Protein AF-A0A1B4G208-F1 (afdb_monomer)

Organism: NCBI:txid1385591

Secondary structure (DSSP, 8-state):
-HHHHHHHHHHHHHHHHHHHHHHHHHHHHHHHHHHHHHHHHHHHHHHHHHHHSS--SSSHHHH-B-SSSS-B-SSSSPPPPTTTSSS-PEEEEETTEEEEEE----PBPS--S---GGGGGGGG-SBGGG--EE---GGGS--------------

Sequence (155 aa):
MLALLIALMLMSVALAGALDVWSLQRRREQERQLLFAGDQYRLAILRYYRVGRVYPASVDDLLNDTRFPAPMHHLRRIYPDPITGKTDWLSLRLGDRIYGVYSNSDAPTIKRSGFPRRYQEFENEQTYQGWKFLYLAAGLRAAPSVASGAGIRPR

Foldseek 3Di:
DVVVVVVVVVVVVVVVVVVVVVVVVLQVVLVVVQVVLQQLQQQLQVVLCVVVVFAALDVVCQQWPPPDPDTDHSHVDQDANSVVSGSDWDFDDDVSGGFWTFDPWQDFDPDQDDDPPVQRQCNPDGGRRSRISGDDDPVRPPDPPPPDDPPDDDD

Radius of gyration: 22.88 Å; Cα contacts (8 Å, |Δi|>4): 187; chains: 1; bounding box: 47×68×71 Å

Structure (mmCIF, N/CA/C/O backbone):
data_AF-A0A1B4G208-F1
#
_entry.id   AF-A0A1B4G208-F1
#
loop_
_atom_site.group_PDB
_atom_site.id
_atom_site.type_symbol
_atom_site.label_atom_id
_atom_site.label_alt_id
_atom_site.label_comp_id
_atom_site.label_asym_id
_atom_site.label_entity_id
_atom_site.label_seq_id
_atom_site.pdbx_PDB_ins_code
_atom_site.Cartn_x
_atom_site.Cartn_y
_atom_site.Cartn_z
_atom_site.occupancy
_atom_site.B_iso_or_equiv
_atom_site.auth_seq_id
_atom_site.auth_comp_id
_atom_site.auth_asym_id
_atom_site.auth_atom_id
_atom_site.pdbx_PDB_model_num
ATOM 1 N N . MET A 1 1 ? -28.312 16.358 45.278 1.00 82.06 1 MET A N 1
ATOM 2 C CA . MET A 1 1 ? -26.859 16.104 45.140 1.00 82.06 1 MET A CA 1
ATOM 3 C C . MET A 1 1 ? -26.565 14.729 44.536 1.00 82.06 1 MET A C 1
ATOM 5 O O . MET A 1 1 ? -25.915 14.696 43.504 1.00 82.06 1 MET A O 1
ATOM 9 N N . LEU A 1 2 ? -27.107 13.619 45.063 1.00 90.94 2 LEU A N 1
ATOM 10 C CA . LEU A 1 2 ? -26.901 12.267 44.499 1.00 90.94 2 LEU A CA 1
ATOM 11 C C . LEU A 1 2 ? -27.281 12.139 43.007 1.00 90.94 2 LEU A C 1
ATOM 13 O O . LEU A 1 2 ? -26.490 11.649 42.211 1.00 90.94 2 LEU A O 1
ATOM 17 N N . ALA A 1 3 ? -28.456 12.642 42.611 1.00 92.31 3 ALA A N 1
ATOM 18 C CA . ALA A 1 3 ? -28.907 12.599 41.215 1.00 92.31 3 ALA A CA 1
ATOM 19 C C . ALA A 1 3 ? -27.969 13.352 40.251 1.00 92.31 3 ALA A C 1
ATOM 21 O O . ALA A 1 3 ? -27.764 12.909 39.126 1.00 92.31 3 ALA A O 1
ATOM 22 N N . LEU A 1 4 ? -27.357 14.454 40.706 1.00 94.00 4 LEU A N 1
ATOM 23 C CA . LEU A 1 4 ? -26.381 15.213 39.920 1.00 94.00 4 LEU A CA 1
ATOM 24 C C . LEU A 1 4 ? -25.089 14.409 39.723 1.00 94.00 4 LEU A C 1
ATOM 26 O O . LEU A 1 4 ? -24.572 14.359 38.614 1.00 94.00 4 LEU A O 1
ATOM 30 N N . LEU A 1 5 ? -24.598 13.747 40.777 1.00 94.44 5 LEU A N 1
ATOM 31 C CA . LEU A 1 5 ? -23.415 12.887 40.688 1.00 94.44 5 LEU A CA 1
ATOM 32 C C . LEU A 1 5 ? -23.651 11.706 39.741 1.00 94.44 5 LEU A C 1
ATOM 34 O O . LEU A 1 5 ? -22.799 11.422 38.908 1.00 94.44 5 LEU A O 1
ATOM 38 N N . ILE A 1 6 ? -24.824 11.069 39.812 1.00 93.75 6 ILE A N 1
ATOM 39 C CA . ILE A 1 6 ? -25.201 9.976 38.904 1.00 93.75 6 ILE A CA 1
ATOM 40 C C . ILE A 1 6 ? -25.297 10.481 37.457 1.00 93.75 6 ILE A C 1
ATOM 42 O O . ILE A 1 6 ? -24.745 9.853 36.559 1.00 93.75 6 ILE A O 1
ATOM 46 N N . ALA A 1 7 ? -25.931 11.634 37.220 1.00 93.62 7 ALA A N 1
ATOM 47 C CA . ALA A 1 7 ? -26.026 12.223 35.884 1.00 93.62 7 ALA A CA 1
ATOM 48 C C . ALA A 1 7 ? -24.643 12.563 35.299 1.00 93.62 7 ALA A C 1
ATOM 50 O O . ALA A 1 7 ? -24.372 12.253 34.141 1.00 93.62 7 ALA A O 1
ATOM 51 N N . LEU A 1 8 ? -23.745 13.136 36.107 1.00 93.00 8 LEU A N 1
ATOM 52 C CA . LEU A 1 8 ? -22.364 13.417 35.704 1.00 93.00 8 LEU A CA 1
ATOM 53 C C . LEU A 1 8 ? -21.584 12.132 35.397 1.00 93.00 8 LEU A C 1
ATOM 55 O O . LEU A 1 8 ? -20.839 12.097 34.421 1.00 93.00 8 LEU A O 1
ATOM 59 N N . MET A 1 9 ? -21.783 11.075 36.188 1.00 90.75 9 MET A N 1
ATOM 60 C CA . MET A 1 9 ? -21.140 9.777 35.976 1.00 90.75 9 MET A CA 1
ATOM 61 C C . MET A 1 9 ? -21.636 9.088 34.694 1.00 90.75 9 MET A C 1
ATOM 63 O O . MET A 1 9 ? -20.848 8.523 33.944 1.00 90.75 9 MET A O 1
ATOM 67 N N . LEU A 1 10 ? -22.934 9.173 34.393 1.00 89.00 10 LEU A N 1
ATOM 68 C CA . LEU A 1 10 ? -23.492 8.649 33.142 1.00 89.00 10 LEU A CA 1
ATOM 69 C C . LEU A 1 10 ? -22.999 9.445 31.927 1.00 89.00 10 LEU A C 1
ATOM 71 O O . LEU A 1 10 ? -22.687 8.862 30.888 1.00 89.00 10 LEU A O 1
ATOM 75 N N . MET A 1 11 ? -22.880 10.768 32.062 1.00 85.56 11 MET A N 1
ATOM 76 C CA . MET A 1 11 ? -22.404 11.641 30.992 1.00 85.56 11 MET A CA 1
ATOM 77 C C . MET A 1 11 ? -20.919 11.419 30.680 1.00 85.56 11 MET A C 1
ATOM 79 O O . MET A 1 11 ? -20.540 11.413 29.510 1.00 85.56 11 MET A O 1
ATOM 83 N N . SER A 1 12 ? -20.081 11.169 31.691 1.00 81.12 12 SER A N 1
ATOM 84 C CA . SER A 1 12 ? -18.664 10.850 31.481 1.00 81.12 12 SER A CA 1
ATOM 85 C C . SER A 1 12 ? -18.457 9.481 30.821 1.00 81.12 12 SER A C 1
ATOM 87 O O . SER A 1 12 ? -17.639 9.372 29.907 1.00 81.12 12 SER A O 1
ATOM 89 N N . VAL A 1 13 ? -19.239 8.460 31.195 1.00 81.75 13 VAL A N 1
ATOM 90 C CA . VAL A 1 13 ? -19.211 7.135 30.543 1.00 81.75 13 VAL A CA 1
ATOM 91 C C . VAL A 1 13 ? -19.665 7.220 29.081 1.00 81.75 13 VAL A C 1
ATOM 93 O O . VAL A 1 13 ? -19.020 6.648 28.201 1.00 81.75 13 VAL A O 1
ATOM 96 N N . ALA A 1 14 ? -20.732 7.974 28.796 1.00 76.12 14 ALA A N 1
ATOM 97 C CA . ALA A 1 14 ? -21.210 8.179 27.429 1.00 76.12 14 ALA A CA 1
ATOM 98 C C . ALA A 1 14 ? -20.163 8.880 26.540 1.00 76.12 14 ALA A C 1
ATOM 100 O O . ALA A 1 14 ? -19.986 8.506 25.379 1.00 76.12 14 ALA A O 1
ATOM 101 N N . LEU A 1 15 ? -19.435 9.862 27.086 1.00 74.31 15 LEU A N 1
ATOM 102 C CA . LEU A 1 15 ? -18.391 10.586 26.358 1.00 74.31 15 LEU A CA 1
ATOM 103 C C . LEU A 1 15 ? -17.159 9.709 26.077 1.00 74.31 15 LEU A C 1
ATOM 105 O O . LEU A 1 15 ? -16.584 9.797 24.993 1.00 74.31 15 LEU A O 1
ATOM 109 N N . ALA A 1 16 ? -16.782 8.832 27.015 1.00 69.38 16 ALA A N 1
ATOM 110 C CA . ALA A 1 16 ? -15.669 7.897 26.838 1.00 69.38 16 ALA A CA 1
ATOM 111 C C . ALA A 1 16 ? -15.925 6.901 25.690 1.00 69.38 16 ALA A C 1
ATOM 113 O O . ALA A 1 16 ? -15.057 6.710 24.841 1.00 69.38 16 ALA A O 1
ATOM 114 N N . GLY A 1 17 ? -17.141 6.347 25.590 1.00 63.22 17 GLY A N 1
ATOM 115 C CA . GLY A 1 17 ? -17.501 5.418 24.510 1.00 63.22 17 GLY A CA 1
ATOM 116 C C . GLY A 1 17 ? -17.475 6.041 23.105 1.00 63.22 17 GLY A C 1
ATOM 117 O O . GLY A 1 17 ? -17.209 5.349 22.122 1.00 63.22 17 GLY A O 1
ATOM 118 N N . ALA A 1 18 ? -17.697 7.355 22.986 1.00 65.19 18 ALA A N 1
ATOM 119 C CA . ALA A 1 18 ? -17.647 8.054 21.700 1.00 65.19 18 ALA A CA 1
ATOM 120 C C . ALA A 1 18 ? -16.219 8.151 21.120 1.00 65.19 18 ALA A C 1
ATOM 122 O O . ALA A 1 18 ? -16.047 8.137 19.897 1.00 65.19 18 ALA A O 1
ATOM 123 N N . LEU A 1 19 ? -15.190 8.208 21.976 1.00 68.81 19 LEU A N 1
ATOM 124 C CA . LEU A 1 19 ? -13.786 8.318 21.558 1.00 68.81 19 LEU A CA 1
ATOM 125 C C . LEU A 1 19 ? -13.273 7.030 20.895 1.00 68.81 19 LEU A C 1
ATOM 127 O O . LEU A 1 19 ? -12.545 7.084 19.896 1.00 68.81 19 LEU A O 1
ATOM 131 N N . ASP A 1 20 ? -13.699 5.871 21.398 1.00 72.69 20 ASP A N 1
ATOM 132 C CA . ASP A 1 20 ? -13.256 4.568 20.898 1.00 72.69 20 ASP A CA 1
ATOM 133 C C . ASP A 1 20 ? -13.741 4.303 19.469 1.00 72.69 20 ASP A C 1
ATOM 135 O O . ASP A 1 20 ? -12.966 3.844 18.620 1.00 72.69 20 ASP A O 1
ATOM 139 N N . VAL A 1 21 ? -14.987 4.678 19.155 1.00 78.94 21 VAL A N 1
ATOM 140 C CA . VAL A 1 21 ? -15.573 4.517 17.813 1.00 78.94 21 VAL A CA 1
ATOM 141 C C . VAL A 1 21 ? -14.756 5.274 16.766 1.00 78.94 21 VAL A C 1
ATOM 143 O O . VAL A 1 21 ? -14.474 4.743 15.689 1.00 78.94 21 VAL A O 1
ATOM 146 N N . TRP A 1 22 ? -14.317 6.493 17.076 1.00 82.62 22 TRP A N 1
ATOM 147 C CA . TRP A 1 22 ? -13.511 7.299 16.157 1.00 82.62 22 TRP A CA 1
ATOM 148 C C . TRP A 1 22 ? -12.126 6.702 15.909 1.00 82.62 22 TRP A C 1
ATOM 150 O O . TRP A 1 22 ? -11.618 6.760 14.786 1.00 82.62 22 TRP A O 1
ATOM 160 N N . SER A 1 23 ? -11.507 6.107 16.931 1.00 86.50 23 SER A N 1
ATOM 161 C CA . SER A 1 23 ? -10.210 5.442 16.780 1.00 86.50 23 SER A CA 1
ATOM 162 C C . SER A 1 23 ? -10.292 4.250 15.818 1.00 86.50 23 SER A C 1
ATOM 164 O O . SER A 1 23 ? -9.457 4.122 14.918 1.00 86.50 23 SER A O 1
ATOM 166 N N . LEU A 1 24 ? -11.347 3.438 15.934 1.00 89.31 24 LEU A N 1
ATOM 167 C CA . LEU A 1 24 ? -11.569 2.277 15.078 1.00 89.31 24 LEU A CA 1
ATOM 168 C C . LEU A 1 24 ? -11.858 2.690 13.633 1.00 89.31 24 LEU A C 1
ATOM 170 O O . LEU A 1 24 ? -11.304 2.103 12.704 1.00 89.31 24 LEU A O 1
ATOM 174 N N . GLN A 1 25 ? -12.693 3.714 13.437 1.00 92.06 25 GLN A N 1
ATOM 175 C CA . GLN A 1 25 ? -12.996 4.229 12.099 1.00 92.06 25 GLN A CA 1
ATOM 176 C C . GLN A 1 25 ? -11.744 4.768 11.403 1.00 92.06 25 GLN A C 1
ATOM 178 O O . GLN A 1 25 ? -11.515 4.449 10.237 1.00 92.06 25 GLN A O 1
ATOM 183 N N . ARG A 1 26 ? -10.880 5.501 12.120 1.00 92.69 26 ARG A N 1
ATOM 184 C CA . ARG A 1 26 ? -9.595 5.955 11.565 1.00 92.69 26 ARG A CA 1
ATOM 185 C C . ARG A 1 26 ? -8.713 4.791 11.131 1.00 92.69 26 ARG A C 1
ATOM 187 O O . ARG A 1 26 ? -8.207 4.817 10.015 1.00 92.69 26 ARG A O 1
ATOM 194 N N . ARG A 1 27 ? -8.578 3.749 11.956 1.00 93.25 27 ARG A N 1
ATOM 195 C CA . ARG A 1 27 ? -7.771 2.576 11.588 1.00 93.25 27 ARG A CA 1
ATOM 196 C C . ARG A 1 27 ? -8.335 1.825 10.379 1.00 93.25 27 ARG A C 1
ATOM 198 O O . ARG A 1 27 ? -7.567 1.425 9.512 1.00 93.25 27 ARG A O 1
ATOM 205 N N . ARG A 1 28 ? -9.661 1.680 10.274 1.00 94.75 28 ARG A N 1
ATOM 206 C CA . ARG A 1 28 ? -10.311 1.084 9.089 1.00 94.75 28 ARG A CA 1
ATOM 207 C C . ARG A 1 28 ? -10.041 1.888 7.819 1.00 94.75 28 ARG A C 1
ATOM 209 O O . ARG A 1 28 ? -9.799 1.312 6.761 1.00 94.75 28 ARG A O 1
ATOM 216 N N . GLU A 1 29 ? -10.069 3.213 7.920 1.00 96.12 29 GLU A N 1
ATOM 217 C CA . GLU A 1 29 ? -9.738 4.085 6.796 1.00 96.12 29 GLU A CA 1
ATOM 218 C C . GLU A 1 29 ? -8.255 3.970 6.412 1.00 96.12 29 GLU A C 1
ATOM 220 O O . GLU A 1 29 ? -7.948 3.854 5.226 1.00 96.12 29 GLU A O 1
ATOM 225 N N . GLN A 1 30 ? -7.340 3.902 7.385 1.00 96.38 30 GLN A N 1
ATOM 226 C CA . GLN A 1 30 ? -5.921 3.637 7.118 1.00 96.38 30 GLN A CA 1
ATOM 227 C C . GLN A 1 30 ? -5.714 2.281 6.427 1.00 96.38 30 GLN A C 1
ATOM 229 O O . GLN A 1 30 ? -4.964 2.207 5.461 1.00 96.38 30 GLN A O 1
ATOM 234 N N . GLU A 1 31 ? -6.421 1.225 6.839 1.00 96.19 31 GLU A N 1
ATOM 235 C CA . GLU A 1 31 ? -6.406 -0.082 6.163 1.00 96.19 31 GLU A CA 1
ATOM 236 C C . GLU A 1 31 ? -6.869 0.002 4.707 1.00 96.19 31 GLU A C 1
ATOM 238 O O . GLU A 1 31 ? -6.252 -0.569 3.804 1.00 96.19 31 GLU A O 1
ATOM 243 N N . ARG A 1 32 ? -7.959 0.733 4.456 1.00 96.81 32 ARG A N 1
ATOM 244 C CA . ARG A 1 32 ? -8.478 0.946 3.101 1.00 96.81 32 ARG A CA 1
ATOM 245 C C . ARG A 1 32 ? -7.453 1.679 2.237 1.00 96.81 32 ARG A C 1
ATOM 247 O O . ARG A 1 32 ? -7.250 1.316 1.077 1.00 96.81 32 ARG A O 1
ATOM 254 N N . GLN A 1 33 ? -6.790 2.684 2.804 1.00 97.38 33 GLN A N 1
ATOM 255 C CA . GLN A 1 33 ? -5.705 3.408 2.149 1.00 97.38 33 GLN A CA 1
ATOM 256 C C . GLN A 1 33 ? -4.475 2.523 1.932 1.00 97.38 33 GLN A C 1
ATOM 258 O O . GLN A 1 33 ? -3.851 2.630 0.879 1.00 97.38 33 GLN A O 1
ATOM 263 N N . LEU A 1 34 ? -4.161 1.615 2.862 1.00 97.31 34 LEU A N 1
ATOM 264 C CA . LEU A 1 34 ? -3.043 0.679 2.751 1.00 97.31 34 LEU A CA 1
ATOM 265 C C . LEU A 1 34 ? -3.268 -0.273 1.576 1.00 97.31 34 LEU A C 1
ATOM 267 O O . LEU A 1 34 ? -2.395 -0.425 0.726 1.00 97.31 34 LEU A O 1
ATOM 271 N N . LEU A 1 35 ? -4.471 -0.848 1.480 1.00 97.12 35 LEU A N 1
ATOM 272 C CA . LEU A 1 35 ? -4.869 -1.702 0.359 1.00 97.12 35 LEU A CA 1
ATOM 273 C C . LEU A 1 35 ? -4.815 -0.957 -0.974 1.00 97.12 35 LEU A C 1
ATOM 275 O O . LEU A 1 35 ? -4.354 -1.510 -1.972 1.00 97.12 35 LEU A O 1
ATOM 279 N N . PHE A 1 36 ? -5.263 0.299 -0.993 1.00 97.31 36 PHE A N 1
ATOM 280 C CA . PHE A 1 36 ? -5.182 1.144 -2.178 1.00 97.31 36 PHE A CA 1
ATOM 281 C C . PHE A 1 36 ? -3.728 1.419 -2.587 1.00 97.31 36 PHE A C 1
ATOM 283 O O . PHE A 1 36 ? -3.370 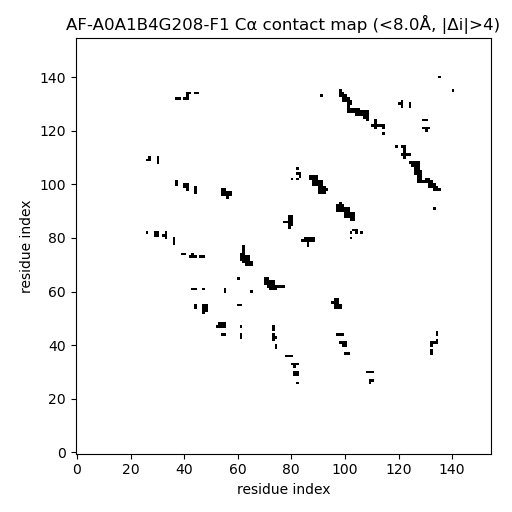1.186 -3.742 1.00 97.31 36 PHE A O 1
ATOM 290 N N . ALA A 1 37 ? -2.890 1.892 -1.661 1.00 97.56 37 ALA A N 1
ATOM 291 C CA . ALA A 1 37 ? -1.491 2.225 -1.914 1.00 97.56 37 ALA A CA 1
ATOM 292 C C . ALA A 1 37 ? -0.696 0.988 -2.354 1.00 97.56 37 ALA A C 1
ATOM 294 O O . ALA A 1 37 ? -0.030 1.018 -3.389 1.00 97.56 37 ALA A O 1
ATOM 295 N N . GLY A 1 38 ? -0.842 -0.125 -1.634 1.00 97.12 38 GLY A N 1
ATOM 296 C CA . GLY A 1 38 ? -0.223 -1.399 -1.982 1.00 97.12 38 GLY A CA 1
ATOM 297 C C . GLY A 1 38 ? -0.642 -1.903 -3.366 1.00 97.12 38 GLY A C 1
ATOM 298 O O . GLY A 1 38 ? 0.202 -2.333 -4.157 1.00 97.12 38 GLY A O 1
ATOM 299 N N . ASP A 1 39 ? -1.924 -1.774 -3.733 1.00 97.44 39 ASP A N 1
ATOM 300 C CA . ASP A 1 39 ? -2.378 -2.119 -5.084 1.00 97.44 39 ASP A CA 1
ATOM 301 C C . ASP A 1 39 ? -1.772 -1.205 -6.161 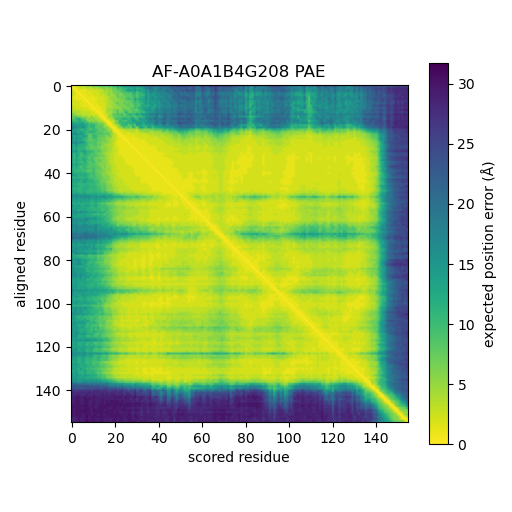1.00 97.44 39 ASP A C 1
ATOM 303 O O . ASP A 1 39 ? -1.430 -1.700 -7.237 1.00 97.44 39 ASP A O 1
ATOM 307 N N . GLN A 1 40 ? -1.558 0.091 -5.884 1.00 97.75 40 GLN A N 1
ATOM 308 C CA . GLN A 1 40 ? -0.861 0.987 -6.817 1.00 97.75 40 GLN A CA 1
ATOM 309 C C . GLN A 1 40 ? 0.577 0.531 -7.074 1.00 97.75 40 GLN A C 1
ATOM 311 O O . GLN A 1 40 ? 0.979 0.454 -8.237 1.00 97.75 40 GLN A O 1
ATOM 316 N N . TYR A 1 41 ? 1.326 0.167 -6.029 1.00 97.44 41 TYR A N 1
ATOM 317 C CA . TYR A 1 41 ? 2.679 -0.377 -6.183 1.00 97.44 41 TYR A CA 1
ATOM 318 C C . TYR A 1 41 ? 2.682 -1.663 -6.999 1.00 97.44 41 TYR A C 1
ATOM 320 O O . TYR A 1 41 ? 3.416 -1.790 -7.979 1.00 97.44 41 TYR A O 1
ATOM 328 N N . ARG A 1 42 ? 1.799 -2.602 -6.663 1.00 96.88 42 ARG A N 1
ATOM 329 C CA . ARG A 1 42 ? 1.665 -3.859 -7.397 1.00 96.88 42 ARG A CA 1
ATOM 330 C C . ARG A 1 42 ? 1.318 -3.640 -8.872 1.00 96.88 42 ARG A C 1
ATOM 332 O O . ARG A 1 42 ? 1.875 -4.302 -9.748 1.00 96.88 42 ARG A O 1
ATOM 339 N N . LEU A 1 43 ? 0.374 -2.745 -9.168 1.00 96.94 43 LEU A N 1
ATOM 340 C CA . LEU A 1 43 ? 0.003 -2.396 -10.540 1.00 96.94 43 LEU A CA 1
ATOM 341 C C . LEU A 1 43 ? 1.152 -1.710 -11.283 1.00 96.94 43 LEU A C 1
ATOM 343 O O . LEU A 1 43 ? 1.311 -1.948 -12.479 1.00 96.94 43 LEU A O 1
ATOM 347 N N . ALA A 1 44 ? 1.942 -0.880 -10.605 1.00 97.19 44 ALA A N 1
ATOM 348 C CA . ALA A 1 44 ? 3.129 -0.261 -11.183 1.00 97.19 44 ALA A CA 1
ATOM 349 C C . ALA A 1 44 ? 4.187 -1.314 -11.540 1.00 97.19 44 ALA A C 1
ATOM 351 O O . ALA A 1 44 ? 4.651 -1.331 -12.675 1.00 97.19 44 ALA A O 1
ATOM 352 N N . ILE A 1 45 ? 4.478 -2.259 -10.640 1.00 96.56 45 ILE A N 1
ATOM 353 C CA . ILE A 1 45 ? 5.401 -3.379 -10.898 1.00 96.56 45 ILE A CA 1
ATOM 354 C C . ILE A 1 45 ? 4.910 -4.229 -12.076 1.00 96.56 45 ILE A C 1
ATOM 356 O O . ILE A 1 45 ? 5.686 -4.560 -12.970 1.00 96.56 45 ILE A O 1
ATOM 360 N N . LEU A 1 46 ? 3.611 -4.542 -12.125 1.00 95.88 46 LEU A N 1
ATOM 361 C CA . LEU A 1 46 ? 2.999 -5.245 -13.255 1.00 95.88 46 LEU A CA 1
ATOM 362 C C . LEU A 1 46 ? 3.201 -4.488 -14.577 1.00 95.88 46 LEU A C 1
ATOM 364 O O . LEU A 1 46 ? 3.552 -5.104 -15.584 1.00 95.88 46 LEU A O 1
ATOM 368 N N . ARG A 1 47 ? 2.938 -3.175 -14.595 1.00 95.50 47 ARG A N 1
ATOM 369 C CA . ARG A 1 47 ? 3.094 -2.334 -15.791 1.00 95.50 47 ARG A CA 1
ATOM 370 C C . ARG A 1 47 ? 4.553 -2.281 -16.237 1.00 95.50 47 ARG A C 1
ATOM 372 O O . ARG A 1 47 ? 4.823 -2.592 -17.393 1.00 95.50 47 ARG A O 1
ATOM 379 N N . TYR A 1 48 ? 5.471 -2.034 -15.307 1.00 95.00 48 TYR A N 1
ATOM 380 C CA . TYR A 1 48 ? 6.912 -2.031 -15.548 1.00 95.00 48 TYR A CA 1
ATOM 381 C C . TYR A 1 48 ? 7.391 -3.363 -16.143 1.00 95.00 48 TYR A C 1
ATOM 383 O O . TYR A 1 48 ? 8.068 -3.395 -17.175 1.00 95.00 48 TYR A O 1
ATOM 391 N N . TYR A 1 49 ? 6.970 -4.481 -15.543 1.00 94.50 49 TYR A N 1
ATOM 392 C CA . TYR A 1 49 ? 7.309 -5.817 -16.025 1.00 94.50 49 TYR A CA 1
ATOM 393 C C . TYR A 1 49 ? 6.720 -6.100 -17.409 1.00 94.50 49 TYR A C 1
ATOM 395 O O . TYR A 1 49 ? 7.361 -6.743 -18.234 1.00 94.50 49 TYR A O 1
ATOM 403 N N . ARG A 1 50 ? 5.504 -5.634 -17.710 1.00 92.88 50 ARG A N 1
ATOM 404 C CA . ARG A 1 50 ? 4.866 -5.902 -19.007 1.00 92.88 50 ARG A CA 1
ATOM 405 C C . ARG A 1 50 ? 5.634 -5.284 -20.175 1.00 92.88 50 ARG A C 1
ATOM 407 O O . ARG A 1 50 ? 5.669 -5.902 -21.236 1.00 92.88 50 ARG A O 1
ATOM 414 N N . VAL A 1 51 ? 6.238 -4.113 -19.971 1.00 91.25 51 VAL A N 1
ATOM 415 C CA . VAL A 1 51 ? 7.000 -3.413 -21.013 1.00 91.25 51 VAL A CA 1
ATOM 416 C C . VAL A 1 51 ? 8.398 -4.019 -21.179 1.00 91.25 51 VAL A C 1
ATOM 418 O O . VAL A 1 51 ? 8.799 -4.314 -22.298 1.00 91.25 51 VAL A O 1
ATOM 421 N N . GLY A 1 52 ? 9.127 -4.255 -20.081 1.00 86.06 52 GLY A N 1
ATOM 422 C CA . GLY A 1 52 ? 10.536 -4.681 -20.139 1.00 86.06 52 GLY A CA 1
ATOM 423 C C . GLY A 1 52 ? 10.813 -6.160 -19.852 1.00 86.06 52 GLY A C 1
ATOM 424 O O . GLY A 1 52 ? 11.968 -6.568 -19.884 1.00 86.06 52 GLY A O 1
ATOM 425 N N . ARG A 1 53 ? 9.794 -6.954 -19.488 1.00 91.81 53 ARG A N 1
ATOM 426 C CA . ARG A 1 53 ? 9.904 -8.351 -18.996 1.00 91.81 53 ARG A CA 1
ATOM 427 C C . ARG A 1 53 ? 10.919 -8.551 -17.864 1.00 91.81 53 ARG A C 1
ATOM 429 O O . ARG A 1 53 ? 11.384 -9.657 -17.612 1.00 91.81 53 ARG A O 1
ATOM 436 N N . VAL A 1 54 ? 11.201 -7.471 -17.144 1.00 91.81 54 VAL A N 1
ATOM 437 C CA . VAL A 1 54 ? 12.163 -7.361 -16.049 1.00 91.81 54 VAL A CA 1
ATOM 438 C C . VAL A 1 54 ? 11.500 -6.572 -14.931 1.00 91.81 54 VAL A C 1
ATOM 440 O O . VAL A 1 54 ? 10.766 -5.621 -15.192 1.00 91.81 54 VAL A O 1
ATOM 443 N N . TYR A 1 55 ? 11.745 -6.976 -13.689 1.00 95.25 55 TYR A N 1
ATOM 444 C CA . TYR A 1 55 ? 11.301 -6.246 -12.505 1.00 95.25 55 TYR A CA 1
ATOM 445 C C . TYR A 1 55 ? 12.174 -5.004 -12.247 1.00 95.25 55 TYR A C 1
ATOM 447 O O . TYR A 1 55 ? 13.355 -5.002 -12.609 1.00 95.25 55 TYR A O 1
ATOM 455 N N . PRO A 1 56 ? 11.628 -3.950 -11.619 1.00 95.12 56 PRO A N 1
ATOM 456 C CA . PRO A 1 56 ? 12.392 -2.750 -11.270 1.00 95.12 56 PRO A CA 1
ATOM 457 C C . PRO A 1 56 ? 13.504 -3.058 -10.253 1.00 95.12 56 PRO A C 1
ATOM 459 O O . PRO A 1 56 ? 13.369 -3.979 -9.447 1.00 95.12 56 PRO A O 1
ATOM 462 N N . ALA A 1 57 ? 14.612 -2.315 -10.284 1.00 94.56 57 ALA A N 1
ATOM 463 C CA . ALA A 1 57 ? 15.658 -2.403 -9.255 1.00 94.56 57 ALA A CA 1
ATOM 464 C C . ALA A 1 57 ? 15.324 -1.533 -8.030 1.00 94.56 57 ALA A C 1
ATOM 466 O O . ALA A 1 57 ? 15.663 -1.883 -6.893 1.00 94.56 57 ALA A O 1
ATOM 467 N N . SER A 1 58 ? 14.626 -0.420 -8.268 1.00 94.00 58 SER A N 1
ATOM 468 C CA . SER A 1 58 ? 14.239 0.564 -7.259 1.00 94.00 58 SER A CA 1
ATOM 469 C C . SER A 1 58 ? 12.767 0.977 -7.395 1.00 94.00 58 SER A C 1
ATOM 471 O O . SER A 1 58 ? 12.116 0.714 -8.405 1.00 94.00 58 SER A O 1
ATOM 473 N N . VAL A 1 59 ? 12.219 1.634 -6.370 1.00 92.75 59 VAL A N 1
ATOM 474 C CA . VAL A 1 59 ? 10.885 2.253 -6.470 1.00 92.75 59 VAL A CA 1
ATOM 475 C C . VAL A 1 59 ? 10.918 3.473 -7.398 1.00 92.75 59 VAL A C 1
ATOM 477 O O . VAL A 1 59 ? 9.922 3.750 -8.063 1.00 92.75 59 VAL A O 1
ATOM 480 N N . ASP A 1 60 ? 12.055 4.159 -7.508 1.00 93.00 60 ASP A N 1
ATOM 481 C CA . ASP A 1 60 ? 12.228 5.301 -8.410 1.00 93.00 60 ASP A CA 1
ATOM 482 C C . ASP A 1 60 ? 12.077 4.899 -9.884 1.00 93.00 60 ASP A C 1
ATOM 484 O O . ASP A 1 60 ? 11.467 5.636 -10.659 1.00 93.00 60 ASP A O 1
ATOM 488 N N . ASP A 1 61 ? 12.482 3.677 -10.249 1.00 93.25 61 ASP A N 1
ATOM 489 C CA . ASP A 1 61 ? 12.262 3.116 -11.592 1.00 93.25 61 ASP A CA 1
ATOM 490 C C . ASP A 1 61 ? 10.764 3.007 -11.938 1.00 93.25 61 ASP A C 1
ATOM 492 O O . ASP A 1 61 ? 10.379 3.011 -13.109 1.00 93.25 61 ASP A O 1
ATOM 496 N N . LEU A 1 62 ? 9.894 2.877 -10.926 1.00 93.38 62 LEU A N 1
ATOM 497 C CA . LEU A 1 62 ? 8.444 2.863 -11.123 1.00 93.38 62 LEU A CA 1
ATOM 498 C C . LEU A 1 62 ? 7.894 4.268 -11.367 1.00 93.38 62 LEU A C 1
ATOM 500 O O . LEU A 1 62 ? 6.882 4.407 -12.056 1.00 93.38 62 LEU A O 1
ATOM 504 N N . LEU A 1 63 ? 8.523 5.298 -10.800 1.00 94.38 63 LEU A N 1
ATOM 505 C CA . LEU A 1 63 ? 8.139 6.683 -11.048 1.00 94.38 63 LEU A CA 1
ATOM 506 C C . LEU A 1 63 ? 8.595 7.120 -12.420 1.00 94.38 63 LEU A C 1
ATOM 508 O O . LEU A 1 63 ? 7.791 7.706 -13.125 1.00 94.38 63 LEU A O 1
ATOM 512 N N . ASN A 1 64 ? 9.847 6.860 -12.789 1.00 92.56 64 ASN A N 1
ATOM 513 C CA . ASN A 1 64 ? 10.430 7.377 -14.016 1.00 92.56 64 ASN A CA 1
ATOM 514 C C . ASN A 1 64 ? 11.308 6.320 -14.693 1.00 92.56 64 ASN A C 1
ATOM 516 O O . ASN A 1 64 ? 12.473 6.137 -14.348 1.00 92.56 64 ASN A O 1
ATOM 520 N N . ASP A 1 65 ? 10.743 5.630 -15.678 1.00 90.31 65 ASP A N 1
ATOM 521 C CA . ASP A 1 65 ? 11.434 4.617 -16.466 1.00 90.31 65 ASP A CA 1
ATOM 522 C C . ASP A 1 65 ? 12.127 5.265 -17.672 1.00 90.31 65 ASP A C 1
ATOM 524 O O . ASP A 1 65 ? 11.484 5.616 -18.665 1.00 90.31 65 ASP A O 1
ATOM 528 N N . THR A 1 66 ? 13.449 5.426 -17.579 1.00 88.19 66 THR A N 1
ATOM 529 C CA . THR A 1 66 ? 14.307 6.067 -18.593 1.00 88.19 66 THR A CA 1
ATOM 530 C C . THR A 1 66 ? 14.894 5.090 -19.613 1.00 88.19 66 THR A C 1
ATOM 532 O O . THR A 1 66 ? 15.714 5.477 -20.442 1.00 88.19 66 THR A O 1
ATOM 535 N N . ARG A 1 67 ? 14.483 3.814 -19.591 1.00 86.06 67 ARG A N 1
ATOM 536 C CA . ARG A 1 67 ? 14.973 2.794 -20.539 1.00 86.06 67 ARG A CA 1
ATOM 537 C C . ARG A 1 67 ? 14.463 2.999 -21.968 1.00 86.06 67 ARG A C 1
ATOM 539 O O . ARG A 1 67 ? 14.928 2.322 -22.882 1.00 86.06 67 ARG A O 1
ATOM 546 N N . PHE A 1 68 ? 13.498 3.897 -22.157 1.00 84.81 68 PHE A N 1
ATOM 547 C CA . PHE A 1 68 ? 12.858 4.190 -23.434 1.00 84.81 68 PHE A CA 1
ATOM 548 C C . PHE A 1 68 ? 13.142 5.635 -23.872 1.00 84.81 68 PHE A C 1
ATOM 550 O O . PHE A 1 68 ? 13.351 6.494 -23.016 1.00 84.81 68 PHE A O 1
ATOM 557 N N . PRO A 1 69 ? 13.098 5.936 -25.187 1.00 84.50 69 PRO A N 1
ATOM 558 C CA . PRO A 1 69 ? 13.337 7.289 -25.704 1.00 84.50 69 PRO A CA 1
ATOM 559 C C . PRO A 1 69 ? 12.406 8.360 -25.118 1.00 84.50 69 PRO A C 1
ATOM 561 O O . PRO A 1 69 ? 12.805 9.511 -24.971 1.00 84.50 69 PRO A O 1
ATOM 564 N N . ALA A 1 70 ? 11.173 7.979 -24.775 1.00 86.19 70 ALA A N 1
ATOM 565 C CA . ALA A 1 70 ? 10.251 8.800 -24.002 1.00 86.19 70 ALA A CA 1
ATOM 566 C C . ALA A 1 70 ? 10.108 8.194 -22.594 1.00 86.19 70 ALA A C 1
ATOM 568 O O . ALA A 1 70 ? 9.761 7.010 -22.502 1.00 86.19 70 ALA A O 1
ATOM 569 N N . PRO A 1 71 ? 10.343 8.965 -21.514 1.00 85.06 71 PRO A N 1
ATOM 570 C CA . PRO A 1 71 ? 10.200 8.459 -20.155 1.00 85.06 71 PRO A CA 1
ATOM 571 C C . PRO A 1 71 ? 8.784 7.943 -19.881 1.00 85.06 71 PRO A C 1
ATOM 573 O O . PRO A 1 71 ? 7.793 8.596 -20.219 1.00 85.06 71 PRO A O 1
ATOM 576 N N . MET A 1 72 ? 8.684 6.763 -19.267 1.00 89.94 72 MET A N 1
ATOM 577 C CA . MET A 1 72 ? 7.402 6.161 -18.891 1.00 89.94 72 MET A CA 1
ATOM 578 C C . MET A 1 72 ? 7.197 6.192 -17.377 1.00 89.94 72 MET A C 1
ATOM 580 O O . MET A 1 72 ? 8.061 5.785 -16.608 1.00 89.94 72 MET A O 1
ATOM 584 N N . HIS A 1 73 ? 6.007 6.609 -16.946 1.00 93.75 73 HIS A N 1
ATOM 585 C CA . HIS A 1 73 ? 5.632 6.656 -15.533 1.00 93.75 73 HIS A CA 1
ATOM 586 C C . HIS A 1 73 ? 4.671 5.503 -15.202 1.00 93.75 73 HIS A C 1
ATOM 588 O O . HIS A 1 73 ? 3.532 5.477 -15.676 1.00 93.75 73 HIS A O 1
ATOM 594 N N . HIS A 1 74 ? 5.104 4.540 -14.379 1.00 94.31 74 HIS A N 1
ATOM 595 C CA . HIS A 1 74 ? 4.282 3.378 -13.988 1.00 94.31 74 HIS A CA 1
ATOM 596 C C . HIS A 1 74 ? 3.527 3.605 -12.672 1.00 94.31 74 HIS A C 1
ATOM 598 O O . HIS A 1 74 ? 2.458 3.020 -12.455 1.00 94.31 74 HIS A O 1
ATOM 604 N N . LEU A 1 75 ? 4.069 4.474 -11.817 1.00 95.94 75 LEU A N 1
ATOM 605 C CA . LEU A 1 75 ? 3.517 4.923 -10.546 1.00 95.94 75 LEU A CA 1
ATOM 60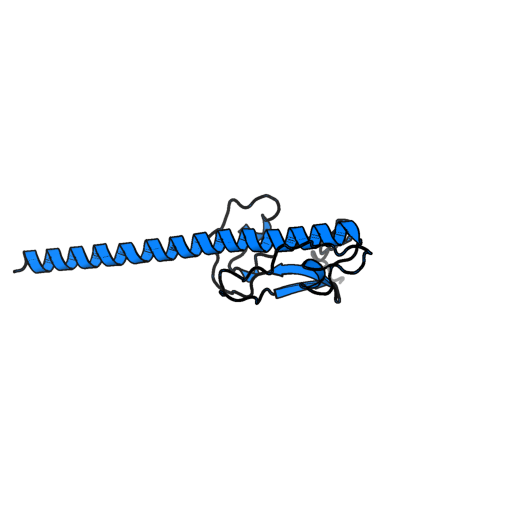6 C C . LEU A 1 75 ? 3.353 6.449 -10.568 1.00 95.94 75 LEU A C 1
ATOM 608 O O . LEU A 1 75 ? 4.257 7.175 -10.964 1.00 95.94 75 LEU A O 1
ATOM 612 N N . ARG A 1 76 ? 2.192 6.949 -10.127 1.00 94.50 76 ARG A N 1
ATOM 613 C CA . ARG A 1 76 ? 1.876 8.392 -10.177 1.00 94.50 76 ARG A CA 1
ATOM 614 C C . ARG A 1 76 ? 2.679 9.227 -9.181 1.00 94.50 76 ARG A C 1
ATOM 616 O O . ARG A 1 76 ? 2.996 10.375 -9.458 1.00 94.50 76 ARG A O 1
ATOM 623 N N . ARG A 1 77 ? 2.905 8.676 -7.992 1.00 94.94 77 ARG A N 1
ATOM 624 C CA . ARG A 1 77 ? 3.658 9.280 -6.890 1.00 94.94 77 ARG A CA 1
ATOM 625 C C . ARG A 1 77 ? 4.046 8.193 -5.902 1.00 94.94 77 ARG A C 1
ATOM 627 O O . ARG A 1 77 ? 3.390 7.153 -5.852 1.00 94.94 77 ARG A O 1
ATOM 634 N N . ILE A 1 78 ? 5.049 8.464 -5.081 1.00 94.62 78 ILE A N 1
ATOM 635 C CA . ILE A 1 78 ? 5.352 7.615 -3.934 1.00 94.62 78 ILE A CA 1
ATOM 636 C C . ILE A 1 78 ? 4.227 7.781 -2.905 1.00 94.62 78 ILE A C 1
ATOM 638 O O . ILE A 1 78 ? 3.869 8.905 -2.548 1.00 94.62 78 ILE A O 1
ATOM 642 N N . TYR A 1 79 ? 3.639 6.672 -2.465 1.00 95.62 79 TYR A N 1
ATOM 643 C CA . TYR A 1 79 ? 2.595 6.675 -1.447 1.00 95.62 79 TYR A CA 1
ATOM 644 C C . TYR A 1 79 ? 3.230 6.368 -0.087 1.00 95.62 79 TYR A C 1
ATOM 646 O O . TYR A 1 79 ? 3.880 5.330 0.042 1.00 95.62 79 TYR A O 1
ATOM 654 N N . PRO A 1 80 ? 3.045 7.217 0.938 1.00 96.44 80 PRO A N 1
ATOM 655 C CA . PRO A 1 80 ? 3.445 6.849 2.288 1.00 96.44 80 PRO A CA 1
ATOM 656 C C . PRO A 1 80 ? 2.608 5.655 2.759 1.00 96.44 80 PRO A C 1
ATOM 658 O O . PRO A 1 80 ? 1.467 5.470 2.326 1.00 96.44 80 PRO A O 1
ATOM 661 N N . ASP A 1 81 ? 3.177 4.845 3.638 1.0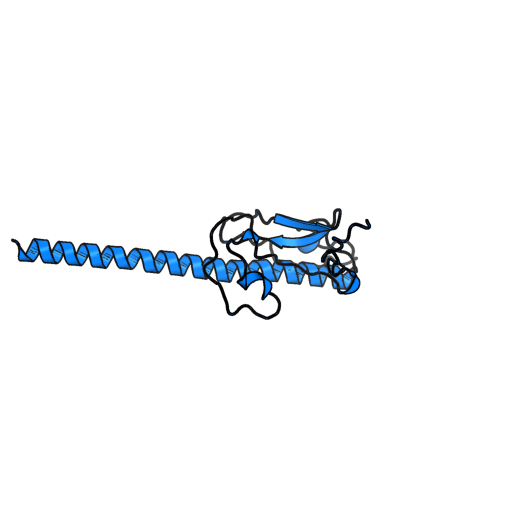0 96.19 81 ASP A N 1
ATOM 662 C CA . ASP A 1 81 ? 2.442 3.833 4.376 1.00 96.19 81 ASP A CA 1
ATOM 663 C C . ASP A 1 81 ? 1.487 4.552 5.356 1.00 96.19 81 ASP A C 1
ATOM 665 O O . ASP A 1 81 ? 1.933 5.304 6.226 1.00 96.19 81 ASP A O 1
ATOM 669 N N . PRO A 1 82 ? 0.159 4.386 5.212 1.00 95.94 82 PRO A N 1
ATOM 670 C CA . PRO A 1 82 ? -0.825 5.086 6.034 1.00 95.94 82 PRO A CA 1
ATOM 671 C C . PRO A 1 82 ? -0.870 4.597 7.487 1.00 95.94 82 PRO A C 1
ATOM 673 O O . PRO A 1 82 ? -1.477 5.271 8.322 1.00 95.94 82 PRO A O 1
ATOM 676 N N . ILE A 1 83 ? -0.258 3.449 7.800 1.00 95.06 83 ILE A N 1
ATOM 677 C CA . ILE A 1 83 ? -0.165 2.914 9.161 1.00 95.06 83 ILE A CA 1
ATOM 678 C C . ILE A 1 83 ? 1.023 3.538 9.897 1.00 95.06 83 ILE A C 1
ATOM 680 O O . ILE A 1 83 ? 0.861 4.006 11.024 1.00 95.06 83 ILE A O 1
ATOM 684 N N . THR A 1 84 ? 2.202 3.581 9.269 1.00 94.44 84 THR 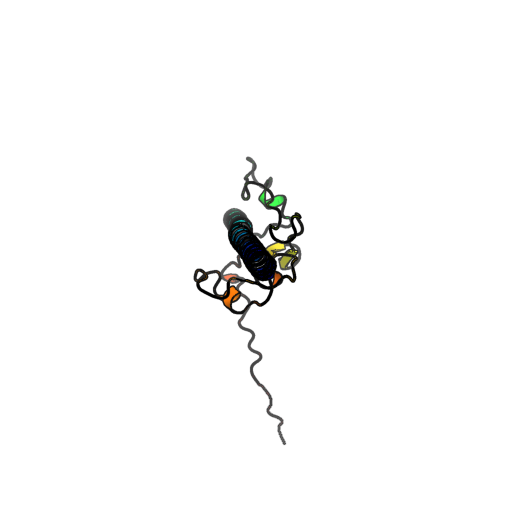A N 1
ATOM 685 C CA . THR A 1 84 ? 3.413 4.181 9.867 1.00 94.44 84 THR A CA 1
ATOM 686 C C . THR A 1 84 ? 3.450 5.706 9.714 1.00 94.44 84 THR A C 1
ATOM 688 O O . THR A 1 84 ? 4.131 6.393 10.477 1.00 94.44 84 THR A O 1
ATOM 691 N N . GLY A 1 85 ? 2.732 6.244 8.723 1.00 93.56 85 GLY A N 1
ATOM 692 C CA . GLY A 1 85 ? 2.775 7.648 8.316 1.00 93.56 85 GLY A CA 1
ATOM 693 C C . GLY A 1 85 ? 4.046 8.034 7.552 1.00 93.56 85 GLY A C 1
ATOM 694 O O . GLY A 1 85 ? 4.278 9.222 7.328 1.00 93.56 85 GLY A O 1
ATOM 695 N N . LYS A 1 86 ? 4.886 7.063 7.173 1.00 95.06 86 LYS A N 1
ATOM 696 C CA . LYS A 1 86 ? 6.199 7.281 6.550 1.00 95.06 86 LYS A CA 1
ATOM 697 C C . LYS A 1 86 ? 6.295 6.571 5.206 1.00 95.06 86 LYS A C 1
ATOM 699 O O . LYS A 1 86 ? 5.498 5.708 4.867 1.00 95.06 86 LYS A O 1
ATOM 704 N N . THR A 1 87 ? 7.298 6.931 4.419 1.00 93.56 87 THR A N 1
ATOM 705 C CA . THR A 1 87 ? 7.622 6.249 3.161 1.00 93.56 87 THR A CA 1
ATOM 706 C C . THR A 1 87 ? 8.612 5.110 3.419 1.00 93.56 87 THR A C 1
ATOM 708 O O . THR A 1 87 ? 9.727 5.120 2.911 1.00 93.56 87 THR A O 1
ATOM 711 N N . ASP A 1 88 ? 8.237 4.155 4.267 1.00 94.44 88 ASP A N 1
ATOM 712 C CA . ASP A 1 88 ? 9.116 3.081 4.751 1.00 94.44 88 ASP A CA 1
ATOM 713 C C . ASP A 1 88 ? 8.651 1.682 4.325 1.00 94.44 88 ASP A C 1
ATOM 715 O O . ASP A 1 88 ? 8.881 0.698 5.021 1.00 94.44 88 ASP A O 1
ATOM 719 N N . TRP A 1 89 ? 8.020 1.580 3.154 1.00 95.94 89 TRP A N 1
ATOM 720 C CA . TRP A 1 89 ? 7.636 0.297 2.567 1.00 95.94 89 TRP A CA 1
ATOM 721 C C . TRP A 1 89 ? 8.836 -0.642 2.429 1.00 95.94 89 TRP A C 1
ATOM 723 O O . TRP A 1 89 ? 9.861 -0.292 1.837 1.00 95.94 89 TRP A O 1
ATOM 733 N N . LEU A 1 90 ? 8.672 -1.875 2.900 1.00 96.06 90 LEU A N 1
ATOM 734 C CA . LEU A 1 90 ? 9.649 -2.932 2.695 1.00 96.06 90 LEU A CA 1
ATOM 735 C C . LEU A 1 90 ? 9.436 -3.574 1.323 1.00 96.06 90 LEU A C 1
ATOM 737 O O . LEU A 1 90 ? 8.310 -3.714 0.840 1.00 96.06 90 LEU A O 1
ATOM 741 N N . SER A 1 91 ? 10.536 -3.961 0.676 1.00 95.62 91 SER A N 1
ATOM 742 C CA . SER A 1 91 ? 10.521 -4.534 -0.674 1.00 95.62 91 SER A CA 1
ATOM 743 C C . SER A 1 91 ? 10.728 -6.045 -0.638 1.00 95.62 91 SER A C 1
ATOM 745 O O . SER A 1 91 ? 11.607 -6.557 0.051 1.00 95.62 91 SER A O 1
ATOM 747 N N . LEU A 1 92 ? 9.924 -6.766 -1.416 1.00 95.12 92 LEU A N 1
ATOM 748 C CA . LEU A 1 92 ? 10.136 -8.177 -1.714 1.00 95.12 92 LEU A CA 1
ATOM 749 C C . LEU A 1 92 ? 11.040 -8.278 -2.934 1.00 95.12 92 LEU A C 1
ATOM 751 O O . LEU A 1 92 ? 10.706 -7.763 -4.008 1.00 95.12 92 LEU A O 1
ATOM 755 N N . ARG A 1 93 ? 12.191 -8.926 -2.754 1.00 93.12 93 ARG A N 1
ATOM 756 C CA . ARG A 1 93 ? 13.263 -8.953 -3.746 1.00 93.12 93 ARG A CA 1
ATOM 757 C C . ARG A 1 93 ? 13.539 -10.352 -4.278 1.00 93.12 93 ARG A C 1
ATOM 759 O O . ARG A 1 93 ? 13.516 -11.326 -3.532 1.00 93.12 93 ARG A O 1
ATOM 766 N N . LEU A 1 94 ? 13.802 -10.429 -5.578 1.00 90.38 94 LEU A N 1
ATOM 767 C CA . LEU A 1 94 ? 14.339 -11.594 -6.270 1.00 90.38 94 LEU A CA 1
ATOM 768 C C . LEU A 1 94 ? 15.701 -11.184 -6.841 1.00 90.38 94 LEU A C 1
ATOM 770 O O . LEU A 1 94 ? 15.766 -10.472 -7.847 1.00 90.38 94 LEU A O 1
ATOM 774 N N . GLY A 1 95 ? 16.778 -11.558 -6.146 1.00 90.62 95 GLY A N 1
ATOM 775 C CA . GLY A 1 95 ? 18.087 -10.926 -6.340 1.00 90.62 95 GLY A CA 1
ATOM 776 C C . GLY A 1 95 ? 17.994 -9.425 -6.054 1.00 90.62 95 GLY A C 1
ATOM 777 O O . GLY A 1 95 ? 17.419 -9.021 -5.046 1.00 90.62 95 GLY A O 1
ATOM 778 N N . ASP A 1 96 ? 18.453 -8.595 -6.989 1.00 90.81 96 ASP A N 1
ATOM 779 C CA . ASP A 1 96 ? 18.405 -7.132 -6.853 1.00 90.81 96 ASP A CA 1
ATOM 780 C C . ASP A 1 96 ? 17.099 -6.492 -7.343 1.00 90.81 96 ASP A C 1
ATOM 782 O O . ASP A 1 96 ? 16.972 -5.267 -7.361 1.00 90.81 96 ASP A O 1
ATOM 786 N N . ARG A 1 97 ? 16.105 -7.289 -7.752 1.00 94.38 97 ARG A N 1
ATOM 787 C CA . ARG A 1 97 ? 14.872 -6.767 -8.352 1.00 94.38 97 ARG A CA 1
ATOM 788 C C . ARG A 1 97 ? 13.671 -6.870 -7.428 1.00 94.38 97 ARG A C 1
ATOM 790 O O . ARG A 1 97 ? 13.480 -7.882 -6.765 1.00 94.38 97 ARG A O 1
ATOM 797 N N . ILE A 1 98 ? 12.827 -5.846 -7.434 1.00 95.94 98 ILE A N 1
ATOM 798 C CA . ILE A 1 98 ? 11.643 -5.729 -6.585 1.00 95.94 98 ILE A CA 1
ATOM 799 C C . ILE A 1 98 ? 10.425 -6.288 -7.323 1.00 95.94 98 ILE A C 1
ATOM 801 O O . ILE A 1 98 ? 10.037 -5.775 -8.372 1.00 95.94 98 ILE A O 1
ATOM 805 N N . TYR A 1 99 ? 9.784 -7.311 -6.761 1.00 95.81 99 TYR A N 1
ATOM 806 C CA . TYR A 1 99 ? 8.556 -7.900 -7.319 1.00 95.81 99 TYR A CA 1
ATOM 807 C C . TYR A 1 99 ? 7.310 -7.631 -6.460 1.00 95.81 99 TYR A C 1
ATOM 809 O O . TYR A 1 99 ? 6.186 -7.941 -6.864 1.00 95.81 99 TYR A O 1
ATOM 817 N N . GLY A 1 100 ? 7.483 -7.030 -5.285 1.00 96.56 100 GLY A N 1
ATOM 818 C CA . GLY A 1 100 ? 6.383 -6.636 -4.418 1.00 96.56 100 GLY A CA 1
ATOM 819 C C . GLY A 1 100 ? 6.825 -5.736 -3.277 1.00 96.56 100 GLY A C 1
ATOM 820 O O . GLY A 1 100 ? 8.017 -5.507 -3.078 1.00 96.56 100 GLY A O 1
ATOM 821 N N . VAL A 1 101 ? 5.850 -5.239 -2.526 1.00 97.12 101 VAL A N 1
ATOM 822 C CA . VAL A 1 101 ? 6.062 -4.405 -1.338 1.00 97.12 101 VAL A CA 1
ATOM 823 C C . VAL A 1 101 ? 5.113 -4.814 -0.216 1.00 97.12 101 VAL A C 1
ATOM 825 O O . VAL A 1 101 ? 4.067 -5.414 -0.470 1.00 97.12 101 VAL A O 1
ATOM 828 N N . TYR A 1 102 ? 5.467 -4.490 1.021 1.00 97.19 102 TYR A N 1
ATOM 829 C CA . TYR A 1 102 ? 4.617 -4.668 2.197 1.00 97.19 102 TYR A CA 1
ATOM 830 C C . TYR A 1 102 ? 4.908 -3.585 3.238 1.00 97.19 102 TYR A C 1
ATOM 832 O O . TYR A 1 102 ? 5.946 -2.920 3.188 1.00 97.19 102 TYR A O 1
ATOM 840 N N . SER A 1 103 ? 3.952 -3.378 4.141 1.00 96.75 103 SER A N 1
ATOM 841 C CA . SER A 1 103 ? 4.077 -2.407 5.229 1.00 96.75 103 SER A CA 1
ATOM 842 C C . SER A 1 103 ? 5.176 -2.829 6.203 1.00 96.75 103 SER A C 1
ATOM 844 O O . SER A 1 103 ? 5.332 -4.015 6.482 1.00 96.75 103 SER A O 1
ATOM 846 N N . ASN A 1 104 ? 5.892 -1.860 6.770 1.00 96.38 104 ASN A N 1
ATOM 847 C CA . ASN A 1 104 ? 6.846 -2.088 7.861 1.00 96.38 104 ASN A CA 1
ATOM 848 C C . ASN A 1 104 ? 6.153 -2.199 9.239 1.00 96.38 104 ASN A C 1
ATOM 850 O O . ASN A 1 104 ? 6.806 -2.337 10.268 1.00 96.38 104 ASN A O 1
ATOM 854 N N . SER A 1 105 ? 4.821 -2.110 9.293 1.00 95.06 105 SER A N 1
ATOM 855 C CA . SER A 1 105 ? 4.081 -2.088 10.552 1.00 95.06 105 SER A CA 1
ATOM 856 C C . SER A 1 105 ? 3.723 -3.482 11.075 1.00 95.06 105 SER A C 1
ATOM 858 O O . SER A 1 105 ? 3.007 -4.244 10.425 1.00 95.06 105 SER A O 1
ATOM 860 N N . ASP A 1 106 ? 4.109 -3.754 12.323 1.00 95.06 106 ASP A N 1
ATOM 861 C CA . ASP A 1 106 ? 3.671 -4.920 13.107 1.00 95.06 106 ASP A CA 1
ATOM 862 C C . ASP A 1 106 ? 2.278 -4.753 13.735 1.00 95.06 106 ASP A C 1
ATOM 864 O O . ASP A 1 106 ? 1.820 -5.603 14.501 1.00 95.06 106 ASP A O 1
ATOM 868 N N . ALA A 1 107 ? 1.582 -3.647 13.451 1.00 94.31 107 ALA A N 1
ATOM 869 C CA . ALA A 1 107 ? 0.265 -3.414 14.020 1.00 94.31 107 ALA A CA 1
ATOM 870 C C . ALA A 1 107 ? -0.741 -4.490 13.554 1.00 94.31 107 ALA A C 1
ATOM 872 O O . ALA A 1 107 ? -0.677 -4.956 12.410 1.00 94.31 107 ALA A O 1
ATOM 873 N N . PRO A 1 108 ? -1.686 -4.888 14.427 1.00 94.88 108 PRO A N 1
ATOM 874 C CA . PRO A 1 108 ? -2.643 -5.932 14.107 1.00 94.88 108 PRO A CA 1
ATOM 875 C C . PRO A 1 108 ? -3.644 -5.459 13.051 1.00 94.88 108 PRO A C 1
ATOM 877 O O . PRO A 1 108 ? -4.138 -4.326 13.102 1.00 94.88 108 PRO A O 1
ATOM 880 N N . THR A 1 109 ? -3.989 -6.360 12.134 1.00 95.31 109 THR A N 1
ATOM 881 C CA . THR A 1 109 ? -5.010 -6.117 11.110 1.00 95.31 109 THR A CA 1
ATOM 882 C C . THR A 1 109 ? -6.408 -6.118 11.731 1.00 95.31 109 THR A C 1
ATOM 884 O O . THR A 1 109 ? -6.700 -6.854 12.683 1.00 95.31 109 THR A O 1
ATOM 887 N N . ILE A 1 110 ? -7.296 -5.283 11.198 1.00 94.06 110 ILE A N 1
ATOM 888 C CA . ILE A 1 110 ? -8.713 -5.234 11.584 1.00 94.06 110 ILE A CA 1
ATOM 889 C C . ILE A 1 110 ? -9.534 -6.037 10.577 1.00 94.06 110 ILE A C 1
ATOM 891 O O . ILE A 1 110 ? -10.448 -6.770 10.963 1.00 94.06 110 ILE A O 1
ATOM 895 N N . LYS A 1 111 ? -9.208 -5.938 9.286 1.00 93.56 111 LYS A N 1
ATOM 896 C CA . LYS A 1 111 ? -9.863 -6.711 8.236 1.00 93.56 111 LYS A CA 1
ATOM 897 C C . LYS A 1 111 ? -9.328 -8.143 8.218 1.00 93.56 111 LYS A C 1
ATOM 899 O O . LYS A 1 111 ? -8.160 -8.382 7.938 1.00 93.56 111 LYS A O 1
ATOM 904 N N . ARG A 1 112 ? -10.225 -9.098 8.473 1.00 91.44 112 ARG A N 1
ATOM 905 C CA . ARG A 1 112 ? -9.924 -10.542 8.526 1.00 91.44 112 ARG A CA 1
ATOM 906 C C . ARG A 1 112 ? -10.475 -11.341 7.350 1.00 91.44 112 ARG A C 1
ATOM 908 O O . ARG A 1 112 ? -10.036 -12.453 7.114 1.00 91.44 112 ARG A O 1
ATOM 915 N N . SER A 1 113 ? -11.445 -10.795 6.623 1.00 92.56 113 SER A N 1
ATOM 916 C CA . SER A 1 113 ? -12.144 -11.517 5.559 1.00 92.56 113 SER A CA 1
ATOM 917 C C . SER A 1 113 ? -12.711 -10.583 4.496 1.00 92.56 113 SER A C 1
ATOM 919 O O . SER A 1 113 ? -12.741 -9.352 4.654 1.00 92.56 113 SER A O 1
ATOM 921 N N . GLY A 1 114 ? -13.166 -11.173 3.391 1.00 91.19 114 GLY A N 1
ATOM 922 C CA . GLY A 1 114 ? -13.789 -10.447 2.289 1.00 91.19 114 GLY A CA 1
ATOM 923 C C . GLY A 1 114 ? -12.752 -9.668 1.493 1.00 91.19 114 GLY A C 1
ATOM 924 O O . GLY A 1 114 ? -12.986 -8.511 1.125 1.00 91.19 114 GLY A O 1
ATOM 925 N N . PHE A 1 115 ? -11.569 -10.253 1.313 1.00 95.12 115 PHE A N 1
ATOM 926 C CA . PHE A 1 115 ? -10.586 -9.732 0.376 1.00 95.12 115 PHE A CA 1
ATOM 927 C C . PHE A 1 115 ? -10.925 -10.205 -1.042 1.00 95.12 115 PHE A C 1
ATOM 929 O O . PHE A 1 115 ? -11.466 -11.297 -1.234 1.00 95.12 115 PHE A O 1
ATOM 936 N N . PRO A 1 116 ? -10.609 -9.410 -2.077 1.00 93.06 116 PRO A N 1
ATOM 937 C CA . PRO A 1 116 ? -10.689 -9.891 -3.449 1.00 93.06 116 PRO A CA 1
ATOM 938 C C . PRO A 1 116 ? -9.803 -11.130 -3.628 1.00 93.06 116 PRO A C 1
ATOM 940 O O . PRO A 1 116 ? -8.764 -11.227 -2.982 1.00 93.06 116 PRO A O 1
ATOM 943 N N . ARG A 1 117 ? -10.139 -12.024 -4.572 1.00 91.31 117 ARG A N 1
ATOM 944 C CA . ARG A 1 117 ? -9.394 -13.282 -4.831 1.00 91.31 117 ARG A CA 1
ATOM 945 C C . ARG A 1 117 ? -7.871 -13.123 -4.849 1.00 91.31 117 ARG A C 1
ATOM 947 O O . ARG A 1 117 ? -7.138 -13.968 -4.362 1.00 91.31 117 ARG A O 1
ATOM 954 N N . ARG A 1 118 ? -7.397 -12.006 -5.395 1.00 90.69 118 ARG A N 1
ATOM 955 C CA . ARG A 1 118 ? -5.973 -11.681 -5.519 1.00 90.69 118 ARG A CA 1
ATOM 956 C C . ARG A 1 118 ? -5.235 -11.405 -4.201 1.00 90.69 118 ARG A C 1
ATOM 958 O O . ARG A 1 118 ? -4.016 -11.327 -4.224 1.00 90.69 118 ARG A O 1
ATOM 965 N N . TYR A 1 119 ? -5.972 -11.193 -3.117 1.00 95.12 119 TYR A N 1
ATOM 966 C CA . TYR A 1 119 ? -5.492 -10.875 -1.772 1.00 95.12 119 TYR A CA 1
ATOM 967 C C . TYR A 1 119 ? -6.078 -11.842 -0.734 1.00 95.12 119 TYR A C 1
ATOM 969 O O . TYR A 1 119 ? -6.136 -11.515 0.443 1.00 95.12 119 TYR A O 1
ATOM 977 N N . GLN A 1 120 ? -6.526 -13.031 -1.154 1.00 92.94 120 GLN A N 1
ATOM 978 C CA . GLN A 1 120 ? -7.051 -14.049 -0.234 1.00 92.94 120 GLN A CA 1
ATOM 979 C C . GLN A 1 120 ? -6.031 -14.468 0.825 1.00 92.94 120 GLN A C 1
ATOM 981 O O . GLN A 1 120 ? -6.407 -14.743 1.957 1.00 92.94 120 GLN A O 1
ATOM 986 N N . GLU A 1 121 ? -4.742 -14.453 0.486 1.00 90.88 121 GLU A N 1
ATOM 987 C CA . GLU A 1 121 ? -3.660 -14.759 1.427 1.00 90.88 121 GLU A CA 1
ATOM 988 C C . GLU A 1 121 ? -3.651 -13.810 2.642 1.00 90.88 121 GLU A C 1
ATOM 990 O O . GLU A 1 121 ? -3.217 -14.211 3.715 1.00 90.88 121 GLU A O 1
ATOM 995 N N . PHE A 1 122 ? -4.216 -12.600 2.522 1.00 95.12 122 PHE A N 1
ATOM 996 C CA . PHE A 1 122 ? -4.271 -11.617 3.612 1.00 95.12 122 PHE A CA 1
ATOM 997 C C . PHE A 1 122 ? -5.258 -12.000 4.720 1.00 95.12 122 PHE A C 1
ATOM 999 O O . PHE A 1 122 ? -5.157 -11.471 5.826 1.00 95.12 122 PHE A O 1
ATOM 1006 N N . GLU A 1 123 ? -6.205 -12.907 4.453 1.00 92.69 123 GLU A N 1
ATOM 1007 C CA . GLU A 1 123 ? -7.195 -13.355 5.446 1.00 92.69 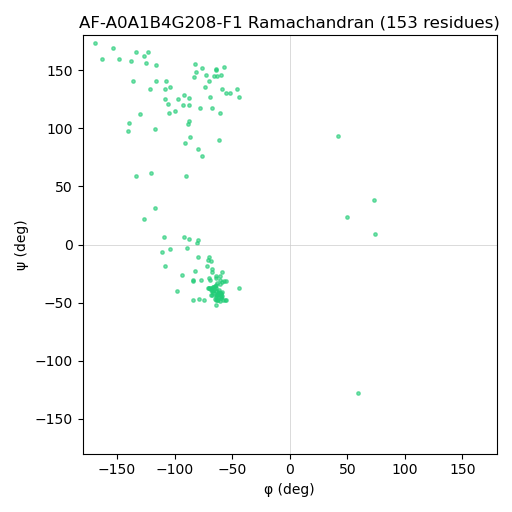123 GLU A CA 1
ATOM 1008 C C . GLU A 1 123 ? -6.546 -14.087 6.626 1.00 92.69 123 GLU A C 1
ATOM 1010 O O . GLU A 1 123 ? -7.035 -14.008 7.752 1.00 92.69 123 GLU A O 1
ATOM 1015 N N . ASN A 1 124 ? -5.401 -14.731 6.391 1.00 85.75 124 ASN A N 1
ATOM 1016 C CA . ASN A 1 124 ? -4.666 -15.471 7.417 1.00 85.75 124 ASN A CA 1
ATOM 1017 C C . ASN A 1 124 ? -3.645 -14.605 8.172 1.00 85.75 124 ASN A C 1
ATOM 1019 O O . ASN A 1 124 ? -2.992 -15.088 9.096 1.00 85.75 124 ASN A O 1
ATOM 1023 N N . GLU A 1 125 ? -3.498 -13.334 7.794 1.00 93.69 125 GLU A N 1
ATOM 1024 C CA . GLU A 1 125 ? -2.422 -12.483 8.289 1.00 93.69 125 GLU A CA 1
ATOM 1025 C C . GLU A 1 125 ? -2.831 -11.688 9.530 1.00 93.69 125 GLU A C 1
ATOM 1027 O O . GLU A 1 125 ? -3.862 -11.004 9.586 1.00 93.69 125 GLU A O 1
ATOM 1032 N N . GLN A 1 126 ? -1.992 -11.777 10.560 1.00 93.94 126 GLN A N 1
ATOM 1033 C CA . GLN A 1 126 ? -2.249 -11.140 11.851 1.00 93.94 126 GLN A CA 1
ATOM 1034 C C . GLN A 1 126 ? -1.824 -9.675 11.886 1.00 93.94 126 GLN A C 1
ATOM 1036 O O . GLN A 1 126 ? -2.479 -8.881 12.566 1.00 93.94 126 GLN A O 1
ATOM 1041 N N . THR A 1 127 ? -0.795 -9.329 11.113 1.00 96.25 127 THR A N 1
ATOM 1042 C CA . THR A 1 127 ? -0.153 -8.012 11.065 1.00 96.25 127 THR A CA 1
ATOM 1043 C C . THR A 1 127 ? -0.098 -7.470 9.636 1.00 96.25 127 THR A C 1
ATOM 1045 O O . THR A 1 127 ? -0.245 -8.218 8.664 1.00 96.25 127 THR A O 1
ATOM 1048 N N . TYR A 1 128 ? 0.125 -6.161 9.485 1.00 96.12 128 TYR A N 1
ATOM 1049 C CA . TYR A 1 128 ? 0.223 -5.535 8.159 1.00 96.12 128 TYR A CA 1
ATOM 1050 C C . TYR A 1 128 ? 1.459 -5.966 7.361 1.00 96.12 128 TYR A C 1
ATOM 1052 O O . TYR A 1 128 ? 1.428 -5.901 6.132 1.00 96.12 128 TYR A O 1
ATOM 1060 N N . GLN A 1 129 ? 2.510 -6.472 8.013 1.00 95.81 129 GLN A N 1
ATOM 1061 C CA . GLN A 1 129 ? 3.653 -7.081 7.318 1.00 95.81 129 GLN A CA 1
ATOM 1062 C C . GLN A 1 129 ? 3.256 -8.296 6.466 1.00 95.81 129 GLN A C 1
ATOM 1064 O O . GLN A 1 129 ? 3.867 -8.572 5.430 1.00 95.81 129 GLN A O 1
ATOM 1069 N N . GLY A 1 130 ? 2.214 -9.016 6.885 1.00 94.81 130 GLY A N 1
ATOM 1070 C CA . GLY A 1 130 ? 1.661 -10.144 6.146 1.00 94.81 130 GLY A CA 1
ATOM 1071 C C . GLY A 1 130 ? 0.987 -9.745 4.833 1.00 94.81 130 GLY A C 1
ATOM 1072 O O . GLY A 1 130 ? 0.905 -10.533 3.890 1.00 94.81 130 GLY A O 1
ATOM 1073 N N . TRP A 1 131 ? 0.540 -8.493 4.718 1.00 96.94 131 TRP A N 1
ATOM 1074 C CA . TRP A 1 131 ? -0.131 -7.995 3.521 1.00 96.94 131 TRP A CA 1
ATOM 1075 C C . TRP A 1 131 ? 0.885 -7.651 2.435 1.00 96.94 131 TRP A C 1
ATOM 1077 O O . TRP A 1 131 ? 1.295 -6.507 2.235 1.00 96.94 131 TRP A O 1
ATOM 1087 N N . LYS A 1 132 ? 1.300 -8.693 1.718 1.00 96.31 132 LYS A N 1
ATOM 1088 C CA . LYS A 1 132 ? 2.304 -8.636 0.659 1.00 96.31 132 LYS A CA 1
ATOM 1089 C C . LYS A 1 132 ? 1.671 -8.302 -0.687 1.00 96.31 132 LYS A C 1
ATOM 1091 O O . LYS A 1 132 ? 1.044 -9.133 -1.343 1.00 96.31 132 LYS A O 1
ATOM 1096 N N . PHE A 1 133 ? 1.878 -7.074 -1.143 1.00 97.06 133 PHE A N 1
ATOM 1097 C CA . PHE A 1 133 ? 1.414 -6.600 -2.441 1.00 97.06 133 PHE A CA 1
ATOM 1098 C C . PHE A 1 133 ? 2.444 -6.931 -3.516 1.00 97.06 133 PHE A C 1
ATOM 1100 O O . PHE A 1 133 ? 3.378 -6.171 -3.766 1.00 97.06 133 PHE A O 1
ATOM 1107 N N . LEU A 1 134 ? 2.274 -8.081 -4.162 1.00 95.25 134 LEU A N 1
ATOM 1108 C CA . LEU A 1 134 ? 3.247 -8.609 -5.116 1.00 95.25 134 LEU A CA 1
ATOM 1109 C C . LEU A 1 134 ? 2.652 -8.909 -6.491 1.00 95.25 134 LEU A C 1
ATOM 1111 O O . LEU A 1 134 ? 1.447 -9.130 -6.663 1.00 95.25 134 LEU A O 1
ATOM 1115 N N . TYR A 1 135 ? 3.526 -8.913 -7.490 1.00 94.50 135 TYR A N 1
ATOM 1116 C CA . TYR A 1 135 ? 3.248 -9.451 -8.808 1.00 94.50 135 TYR A CA 1
ATOM 1117 C C . TYR A 1 135 ? 4.375 -10.402 -9.202 1.00 94.50 135 TYR A C 1
ATOM 1119 O O . TYR A 1 135 ? 5.498 -9.976 -9.448 1.00 94.50 135 TYR A O 1
ATOM 1127 N N . LEU A 1 136 ? 4.048 -11.691 -9.284 1.00 90.31 136 LEU A N 1
ATOM 1128 C CA . LEU A 1 136 ? 4.926 -12.724 -9.819 1.00 90.31 136 LEU A CA 1
ATOM 1129 C C . LEU A 1 136 ? 4.418 -13.140 -11.202 1.00 90.31 136 LEU A C 1
ATOM 1131 O O . LEU A 1 136 ? 3.277 -13.585 -11.350 1.00 90.31 136 LEU A O 1
ATOM 1135 N N . ALA A 1 137 ? 5.256 -12.986 -12.226 1.00 87.12 137 ALA A N 1
ATOM 1136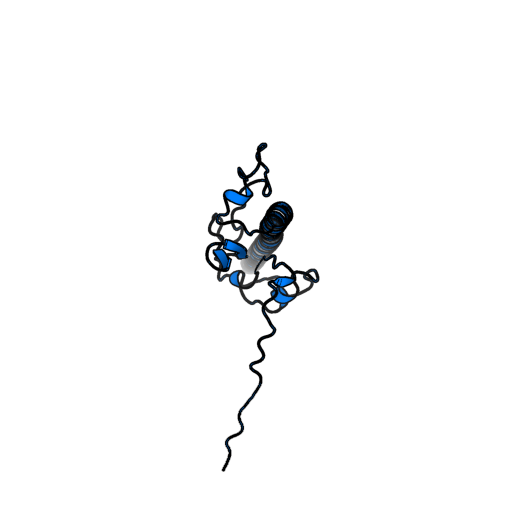 C CA . ALA A 1 137 ? 4.981 -13.502 -13.560 1.00 87.12 137 ALA A CA 1
ATOM 1137 C C . ALA A 1 137 ? 4.815 -15.032 -13.524 1.00 87.12 137 ALA A C 1
ATOM 1139 O O . ALA A 1 137 ? 5.486 -15.715 -12.755 1.00 87.12 137 ALA A O 1
ATOM 1140 N N . ALA A 1 138 ? 3.942 -15.582 -14.375 1.00 76.88 138 ALA A N 1
ATOM 1141 C CA . ALA A 1 138 ? 3.538 -16.992 -14.321 1.00 76.88 138 ALA A CA 1
ATOM 1142 C C . ALA A 1 138 ? 4.710 -17.996 -14.386 1.00 76.88 138 ALA A C 1
ATOM 1144 O O . ALA A 1 138 ? 4.632 -19.042 -13.753 1.00 76.88 138 ALA A O 1
ATOM 1145 N N . GLY A 1 139 ? 5.801 -17.662 -15.086 1.00 67.56 139 GLY A N 1
ATOM 1146 C CA . GLY A 1 139 ? 7.008 -18.501 -15.164 1.00 67.56 139 GLY A CA 1
ATOM 1147 C C . GLY A 1 139 ? 7.942 -18.416 -13.948 1.00 67.56 139 GLY A C 1
ATOM 1148 O O . GLY A 1 139 ? 8.858 -19.217 -13.836 1.00 67.56 139 GLY A O 1
ATOM 1149 N N . LEU A 1 140 ? 7.715 -17.461 -13.042 1.00 64.56 140 LEU A N 1
ATOM 1150 C CA . LEU A 1 140 ? 8.472 -17.247 -11.799 1.00 64.56 140 LEU A CA 1
ATOM 1151 C C . LEU A 1 140 ? 7.656 -17.611 -10.553 1.00 64.56 140 LEU A C 1
ATOM 1153 O O . LEU A 1 140 ? 8.083 -17.343 -9.430 1.00 64.56 140 LEU A O 1
ATOM 1157 N N . ARG A 1 141 ? 6.462 -18.190 -10.733 1.00 57.19 141 ARG A N 1
ATOM 1158 C CA . ARG A 1 141 ? 5.663 -18.720 -9.630 1.00 57.19 141 ARG A CA 1
ATOM 1159 C C . ARG A 1 141 ? 6.509 -19.810 -8.976 1.00 57.19 141 ARG A C 1
ATOM 1161 O O . ARG A 1 141 ? 6.825 -20.795 -9.638 1.00 57.19 141 ARG A O 1
ATOM 1168 N N . ALA A 1 142 ? 6.938 -19.570 -7.735 1.00 47.97 142 ALA A N 1
ATOM 1169 C CA . ALA A 1 142 ? 7.767 -20.496 -6.976 1.00 47.97 142 ALA A CA 1
ATOM 1170 C C . ALA A 1 142 ? 7.206 -21.909 -7.140 1.00 47.97 142 ALA A C 1
ATOM 1172 O O . ALA A 1 142 ? 6.001 -22.117 -6.960 1.00 47.97 142 ALA A O 1
ATOM 1173 N N . ALA A 1 143 ? 8.067 -22.846 -7.545 1.00 39.44 143 ALA A N 1
ATOM 1174 C CA . ALA A 1 143 ? 7.721 -24.255 -7.556 1.00 39.44 143 ALA A CA 1
ATOM 1175 C C . ALA A 1 143 ? 7.045 -24.583 -6.213 1.00 39.44 143 ALA A C 1
ATOM 1177 O O . ALA A 1 143 ? 7.531 -24.110 -5.178 1.00 39.44 143 ALA A O 1
ATOM 1178 N N . PRO A 1 144 ? 5.914 -25.314 -6.207 1.00 38.62 144 PRO A N 1
ATOM 1179 C CA . PRO A 1 144 ? 5.291 -25.717 -4.957 1.00 38.62 144 PRO A CA 1
ATOM 1180 C C . PRO A 1 144 ? 6.371 -26.378 -4.105 1.00 38.62 144 PRO A C 1
ATOM 1182 O O . PRO A 1 144 ? 7.124 -27.214 -4.605 1.00 38.62 144 PRO A O 1
ATOM 1185 N N . SER A 1 145 ? 6.495 -25.958 -2.849 1.00 46.09 145 SER A N 1
ATOM 1186 C CA . SER A 1 145 ? 7.412 -26.561 -1.893 1.00 46.09 145 SER A CA 1
ATOM 1187 C C . SER A 1 145 ? 7.021 -28.026 -1.704 1.00 46.09 145 SER A C 1
ATOM 1189 O O . SER A 1 145 ? 6.196 -28.362 -0.854 1.00 46.09 145 SER A O 1
ATOM 1191 N N . VAL A 1 146 ? 7.593 -28.908 -2.522 1.00 44.22 146 VAL A N 1
ATOM 1192 C CA . VAL A 1 146 ? 7.545 -30.356 -2.337 1.00 44.22 146 VAL A CA 1
ATOM 1193 C C . VAL A 1 146 ? 8.535 -30.683 -1.224 1.00 44.22 146 VAL A C 1
ATOM 1195 O O . VAL A 1 146 ? 9.659 -31.109 -1.447 1.00 44.22 146 VAL A O 1
ATOM 1198 N N . ALA A 1 147 ? 8.127 -30.395 0.004 1.00 44.97 147 ALA A N 1
ATOM 1199 C CA . ALA A 1 147 ? 8.755 -30.913 1.209 1.00 44.97 147 ALA A CA 1
ATOM 1200 C C . ALA A 1 147 ? 7.639 -31.399 2.137 1.00 44.97 147 ALA A C 1
ATOM 1202 O O . ALA A 1 147 ? 7.451 -30.915 3.248 1.00 44.97 147 ALA A O 1
ATOM 1203 N N . SER A 1 148 ? 6.852 -32.344 1.621 1.00 47.06 148 SER A N 1
ATOM 1204 C CA . SER A 1 148 ? 6.004 -33.208 2.429 1.00 47.06 148 SER A CA 1
ATOM 1205 C C . SER A 1 148 ? 6.736 -34.538 2.594 1.00 47.06 148 SER A C 1
ATOM 1207 O O . SER A 1 148 ? 7.010 -35.218 1.611 1.00 47.06 148 SER A O 1
ATOM 1209 N N . GLY A 1 149 ? 7.110 -34.831 3.840 1.00 49.22 149 GLY A N 1
ATOM 1210 C CA . GLY A 1 149 ? 7.344 -36.166 4.395 1.00 49.22 149 GLY A CA 1
ATOM 1211 C C . GLY A 1 149 ? 8.099 -37.188 3.543 1.00 49.22 149 GLY A C 1
ATOM 1212 O O . GLY A 1 149 ? 7.485 -38.013 2.880 1.00 49.22 149 GLY A O 1
ATOM 1213 N N . A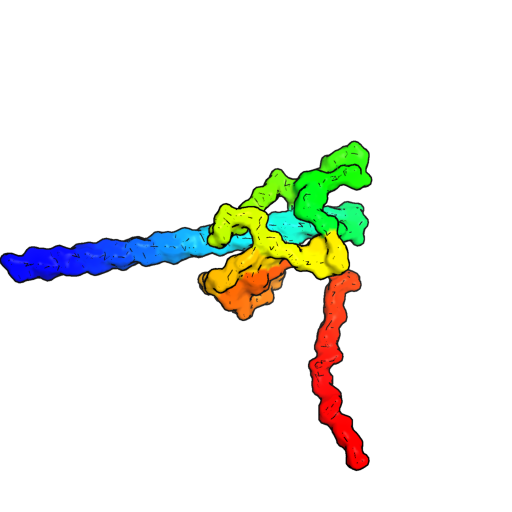LA A 1 150 ? 9.418 -37.261 3.714 1.00 45.78 150 ALA A N 1
ATOM 1214 C CA . ALA A 1 150 ? 10.178 -38.486 3.458 1.00 45.78 150 ALA A CA 1
ATOM 1215 C C . ALA A 1 150 ? 10.888 -38.922 4.747 1.00 45.78 150 ALA A C 1
ATOM 1217 O O . ALA A 1 150 ? 12.111 -38.953 4.846 1.00 45.78 150 ALA A O 1
ATOM 1218 N N . GLY A 1 151 ? 10.092 -39.214 5.777 1.00 49.69 151 GLY A N 1
ATOM 1219 C CA . GLY A 1 151 ? 10.532 -39.988 6.928 1.00 49.69 151 GLY A CA 1
ATOM 1220 C C . GLY A 1 151 ? 10.255 -41.462 6.673 1.00 49.69 151 GLY A C 1
ATOM 1221 O O . GLY A 1 151 ? 9.198 -41.944 7.057 1.00 49.69 151 GLY A O 1
ATOM 1222 N N . ILE A 1 152 ? 11.187 -42.175 6.037 1.00 50.78 152 ILE A N 1
ATOM 1223 C CA . ILE A 1 152 ? 11.238 -43.643 6.073 1.00 50.78 152 ILE A CA 1
ATOM 1224 C C . ILE A 1 152 ? 12.710 -44.046 6.204 1.00 50.78 152 ILE A C 1
ATOM 1226 O O . ILE A 1 152 ? 13.481 -43.952 5.252 1.00 50.78 152 ILE A O 1
ATOM 1230 N N . ARG A 1 153 ? 13.103 -44.472 7.411 1.00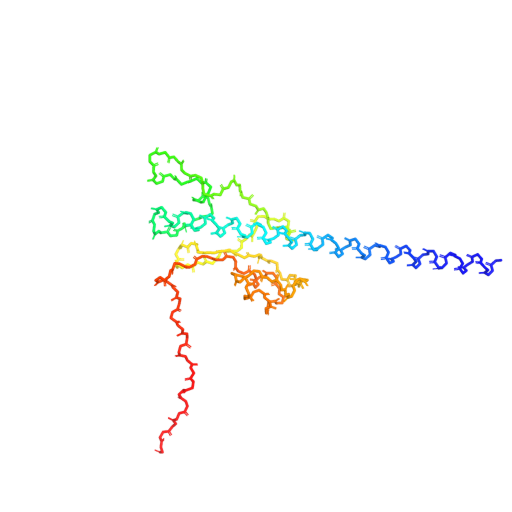 45.28 153 ARG A N 1
ATOM 1231 C CA . ARG A 1 153 ? 14.363 -45.193 7.649 1.00 45.28 153 ARG A CA 1
ATOM 1232 C C . ARG A 1 153 ? 14.228 -46.625 7.113 1.00 45.28 153 ARG A C 1
ATOM 1234 O O . ARG A 1 153 ? 13.215 -47.256 7.423 1.00 45.28 153 ARG A O 1
ATOM 1241 N N . PRO A 1 154 ? 15.221 -47.180 6.401 1.00 59.78 154 PRO A N 1
ATOM 1242 C CA . PRO A 1 154 ? 15.358 -48.621 6.288 1.00 59.78 154 PRO A CA 1
ATOM 1243 C C . PRO A 1 154 ? 16.085 -49.197 7.516 1.00 59.78 154 PRO A C 1
ATOM 1245 O O . PRO A 1 154 ? 16.786 -48.483 8.234 1.00 59.78 154 PRO A O 1
ATOM 1248 N N . ARG A 1 155 ? 15.793 -50.480 7.739 1.00 53.50 155 ARG A N 1
ATOM 1249 C CA . ARG A 1 155 ? 16.144 -51.350 8.869 1.00 53.50 155 ARG A CA 1
ATOM 1250 C C . ARG A 1 155 ? 17.634 -51.467 9.160 1.00 53.50 155 ARG A C 1
ATOM 1252 O O . ARG A 1 155 ? 18.415 -51.457 8.188 1.00 53.50 155 ARG A O 1
#

Mean predicted aligned error: 9.13 Å

Solvent-accessible surface area (backbone atoms only — not comparable to full-atom values): 9117 Å² total; per-residue (Å²): 110,71,70,57,53,52,52,53,52,51,52,52,54,57,55,55,59,56,54,56,55,53,54,53,52,52,52,52,50,29,50,54,48,38,54,52,48,38,47,47,52,24,51,11,48,46,48,47,23,71,77,68,79,44,61,40,70,47,75,62,48,29,44,53,27,70,92,42,100,63,72,42,66,47,31,97,67,91,66,56,39,55,84,78,72,37,81,58,67,41,71,42,63,63,83,76,23,38,44,26,37,22,46,73,40,79,54,71,54,83,73,53,69,91,56,59,83,97,44,48,76,34,44,80,34,63,27,38,50,55,44,64,27,58,48,72,57,84,92,65,56,74,73,78,83,86,77,76,83,86,88,74,85,83,134

pLDDT: mean 87.31, std 14.68, range [38.62, 97.75]